Protein AF-A0A7C3W5Q7-F1 (afdb_monomer)

Foldseek 3Di:
DVVVLVVLLVVLCCQQQPFFDPDPQRNRGHNLVSVVVVPDPDDPCVSSDHHDDPDDDDLVVVCVVDVPCSPVVPPPPPPPDPDPDDDDDDDDD

Radius of gyration: 21.37 Å; Cα contacts (8 Å, |Δi|>4): 61; chains: 1; bounding box: 30×42×68 Å

Solvent-accessible surface area (backbone atoms only — not comparable to full-atom values): 6051 Å² total; per-residue (Å²): 108,74,66,57,54,53,52,52,47,48,52,32,35,40,52,19,66,67,37,63,31,86,53,90,92,29,85,55,34,16,47,48,60,42,44,40,74,75,65,55,82,74,69,74,70,62,37,66,42,76,85,74,81,87,72,90,75,61,59,82,59,39,37,77,78,34,71,84,51,56,75,65,76,60,79,82,75,78,76,82,73,84,74,78,84,82,79,86,80,89,77,87,134

Sequence (93 aa):
MRQFLKLSAHWVYVYNVLHPHSGVGMDNQPPLAVLQRLGYTGDERIALFPPVLLDDISTDLLLPCRPEAGNDLLAHYRRRINVPEATEQSHLV

Secondary structure (DSSP, 8-state):
-HHHHHHHHHHHHIIIII----STTTTT--HHHHHHHTT--S-GGGGGSS----S---HHHHHHH-TTTTT-SS--------PPP--------

Mean predicted aligned error: 13.47 Å

Structure (mmCIF, N/CA/C/O backbone):
data_AF-A0A7C3W5Q7-F1
#
_entry.id   AF-A0A7C3W5Q7-F1
#
loop_
_atom_site.group_PDB
_atom_site.id
_atom_site.type_symbol
_atom_site.label_atom_id
_atom_site.label_alt_id
_atom_site.label_comp_id
_atom_site.label_asym_id
_atom_site.label_entity_id
_atom_site.label_seq_id
_atom_site.pdbx_PDB_ins_code
_atom_site.Cartn_x
_atom_site.Cartn_y
_atom_site.Cartn_z
_atom_site.occupancy
_atom_site.B_iso_or_equiv
_atom_site.auth_seq_id
_atom_site.auth_comp_id
_atom_site.auth_asym_id
_atom_site.auth_atom_id
_atom_site.pdbx_PDB_model_num
ATOM 1 N N . MET A 1 1 ? 2.028 25.454 -0.473 1.00 78.81 1 MET A N 1
ATOM 2 C CA . MET A 1 1 ? 1.462 24.463 0.473 1.00 78.81 1 MET A CA 1
ATOM 3 C C . MET A 1 1 ? 0.316 23.638 -0.120 1.00 78.81 1 MET A C 1
ATOM 5 O O . MET A 1 1 ? 0.489 22.441 -0.276 1.00 78.81 1 MET A O 1
ATOM 9 N N . ARG A 1 2 ? -0.825 24.226 -0.522 1.00 90.81 2 ARG A N 1
ATOM 10 C CA . ARG A 1 2 ? -1.980 23.449 -1.041 1.00 90.81 2 ARG A CA 1
ATOM 11 C C . ARG A 1 2 ? -1.662 22.540 -2.237 1.00 90.81 2 ARG A C 1
ATOM 13 O O . ARG A 1 2 ? -2.131 21.412 -2.277 1.00 90.81 2 ARG A O 1
ATOM 20 N N . GLN A 1 3 ? -0.870 23.016 -3.195 1.00 95.19 3 GLN A N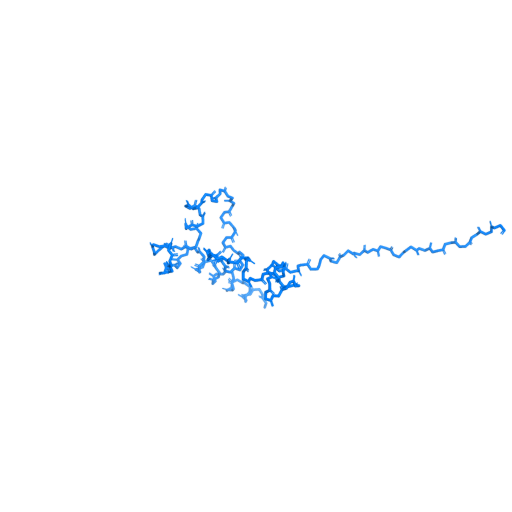 1
ATOM 21 C CA . GLN A 1 3 ? -0.507 22.217 -4.370 1.00 95.19 3 GLN A CA 1
ATOM 22 C C . GLN A 1 3 ? 0.441 21.064 -4.034 1.00 95.19 3 GLN A C 1
ATOM 24 O O . GLN A 1 3 ? 0.255 19.969 -4.546 1.00 95.19 3 GLN A O 1
ATOM 29 N N . PHE A 1 4 ? 1.382 21.293 -3.115 1.00 94.44 4 PHE A N 1
ATOM 30 C CA . PHE A 1 4 ? 2.251 20.244 -2.584 1.00 94.44 4 PHE A CA 1
ATOM 31 C C . PHE A 1 4 ? 1.422 19.113 -1.968 1.00 94.44 4 PHE A C 1
ATOM 33 O O . PHE A 1 4 ? 1.547 17.979 -2.403 1.00 94.44 4 PHE A O 1
ATOM 40 N N . LEU A 1 5 ? 0.479 19.433 -1.072 1.00 92.31 5 LEU A N 1
ATOM 41 C CA . LEU A 1 5 ? -0.387 18.424 -0.450 1.00 92.31 5 LEU A CA 1
ATOM 42 C C . LEU A 1 5 ? -1.234 17.646 -1.468 1.00 92.31 5 LEU A C 1
ATOM 44 O O . LEU A 1 5 ? -1.391 16.438 -1.331 1.00 92.31 5 LEU A O 1
ATOM 48 N N . LYS A 1 6 ? -1.750 18.316 -2.508 1.00 93.81 6 LYS A N 1
ATOM 49 C CA . LYS A 1 6 ? -2.487 17.641 -3.589 1.00 93.81 6 LYS A CA 1
ATOM 50 C C . LYS A 1 6 ? -1.604 16.653 -4.352 1.00 93.81 6 LYS A C 1
ATOM 52 O O . LYS A 1 6 ? -2.043 15.542 -4.622 1.00 93.81 6 LYS A O 1
ATOM 57 N N . LEU A 1 7 ? -0.377 17.051 -4.684 1.00 94.56 7 LEU A N 1
ATOM 58 C CA . LEU A 1 7 ? 0.578 16.186 -5.379 1.00 94.56 7 LEU A CA 1
ATOM 59 C C . LEU A 1 7 ? 1.023 15.017 -4.493 1.00 94.56 7 LEU A C 1
ATOM 61 O O . LEU A 1 7 ? 1.066 13.888 -4.969 1.00 94.56 7 LEU A O 1
ATOM 65 N N . SER A 1 8 ? 1.271 15.260 -3.203 1.00 91.62 8 SER A N 1
ATOM 66 C CA . SER A 1 8 ? 1.583 14.206 -2.233 1.00 91.62 8 SER A CA 1
ATOM 67 C C . SER A 1 8 ? 0.453 13.182 -2.127 1.00 91.62 8 SER A C 1
ATOM 69 O O . SER A 1 8 ? 0.707 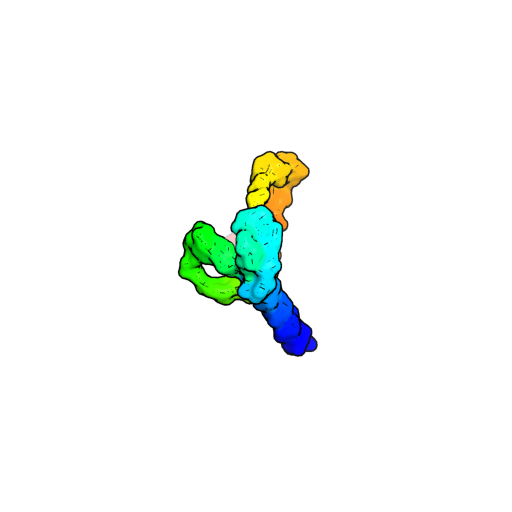11.988 -2.231 1.00 91.62 8 SER A O 1
ATOM 71 N N . ALA A 1 9 ? -0.798 13.633 -1.986 1.00 92.12 9 ALA A N 1
ATOM 72 C CA . ALA A 1 9 ? -1.953 12.737 -1.920 1.00 92.12 9 ALA A CA 1
ATOM 73 C C . ALA A 1 9 ? -2.146 11.943 -3.221 1.00 92.12 9 ALA A C 1
ATOM 75 O O . ALA A 1 9 ? -2.471 10.760 -3.180 1.00 92.12 9 ALA A O 1
ATOM 76 N N . HIS A 1 10 ? -1.901 12.570 -4.376 1.00 94.25 10 HIS A N 1
ATOM 77 C CA . HIS A 1 10 ? -1.955 11.885 -5.666 1.00 94.25 10 HIS A CA 1
ATOM 78 C C . HIS A 1 10 ? -0.898 10.782 -5.759 1.00 94.25 10 HIS A C 1
ATOM 80 O O . HIS A 1 10 ? -1.203 9.678 -6.194 1.00 94.25 10 HIS A O 1
ATOM 86 N N . TRP A 1 11 ? 0.333 11.059 -5.325 1.00 95.31 11 TRP A N 1
ATOM 87 C CA . TRP A 1 11 ? 1.404 10.065 -5.331 1.00 95.31 11 TRP A CA 1
ATOM 88 C C . TRP A 1 11 ? 1.072 8.866 -4.434 1.00 95.31 11 TRP A C 1
ATOM 90 O O . TRP A 1 11 ? 1.229 7.722 -4.850 1.00 95.31 11 TRP A O 1
ATOM 100 N N . VAL A 1 12 ? 0.531 9.130 -3.243 1.00 95.69 12 VAL A N 1
ATOM 101 C CA . VAL A 1 12 ? 0.059 8.093 -2.316 1.00 95.69 12 VAL A CA 1
ATOM 102 C C . VAL A 1 12 ? -1.058 7.247 -2.937 1.00 95.69 12 VAL A C 1
ATOM 104 O O . VAL A 1 12 ? -1.004 6.022 -2.871 1.00 95.69 12 VAL A O 1
ATOM 107 N N . TYR A 1 13 ? -2.029 7.879 -3.601 1.00 95.88 13 TYR A N 1
ATOM 108 C CA . TYR A 1 13 ? -3.092 7.166 -4.310 1.00 95.88 13 TYR A CA 1
ATOM 109 C C . TYR A 1 13 ? -2.538 6.284 -5.436 1.00 95.88 13 TYR A C 1
ATOM 111 O O . TYR A 1 13 ? -2.907 5.118 -5.545 1.00 95.88 13 TYR A O 1
ATOM 119 N N . VAL A 1 14 ? -1.612 6.811 -6.245 1.00 96.12 14 VAL A N 1
ATOM 120 C CA . VAL A 1 14 ? -0.951 6.036 -7.304 1.00 96.12 14 VAL A CA 1
ATOM 121 C C . VAL A 1 14 ? -0.264 4.811 -6.713 1.00 96.12 14 VAL A C 1
ATOM 123 O O . VAL A 1 14 ? -0.470 3.712 -7.216 1.00 96.12 14 VAL A O 1
ATOM 126 N N . TYR A 1 15 ? 0.495 4.981 -5.633 1.00 95.56 15 TYR A N 1
ATOM 127 C CA . TYR A 1 15 ? 1.195 3.886 -4.975 1.00 95.56 15 TYR A CA 1
ATOM 128 C C . TYR A 1 15 ? 0.224 2.827 -4.424 1.00 95.56 15 TYR A C 1
ATOM 130 O O . TYR A 1 15 ? 0.324 1.657 -4.775 1.00 95.56 15 TYR A O 1
ATOM 138 N N . ASN A 1 16 ? -0.753 3.228 -3.606 1.00 97.06 16 ASN A N 1
ATOM 139 C CA . ASN A 1 16 ? -1.612 2.286 -2.883 1.00 97.06 16 ASN A CA 1
ATOM 140 C C . ASN A 1 16 ? -2.725 1.657 -3.744 1.00 97.06 16 ASN A C 1
ATOM 142 O O . ASN A 1 16 ? -3.212 0.582 -3.394 1.00 97.06 16 ASN A O 1
ATOM 146 N N . VAL A 1 17 ? -3.159 2.320 -4.825 1.00 97.19 17 VAL A N 1
ATOM 147 C CA . VAL A 1 17 ? -4.371 1.937 -5.581 1.00 97.19 17 VAL A CA 1
ATOM 148 C C . VAL A 1 17 ? -4.087 1.561 -7.029 1.00 97.19 17 VAL A C 1
ATOM 150 O O . VAL A 1 17 ? -4.755 0.680 -7.558 1.00 97.19 17 VAL A O 1
ATOM 153 N N . LEU A 1 18 ? -3.130 2.214 -7.692 1.00 97.00 18 LEU A N 1
ATOM 154 C CA . LEU A 1 18 ? -2.933 2.031 -9.135 1.00 97.00 18 LEU A CA 1
ATOM 155 C C . LEU A 1 18 ? -1.695 1.211 -9.479 1.00 97.00 18 LEU A C 1
ATOM 157 O O . LEU A 1 18 ? -1.694 0.527 -10.497 1.00 97.00 18 LEU A O 1
ATOM 161 N N . HIS A 1 19 ? -0.632 1.311 -8.683 1.00 95.94 19 HIS A N 1
ATOM 162 C CA . HIS A 1 19 ? 0.660 0.738 -9.024 1.00 95.94 19 HIS A CA 1
ATOM 163 C C . HIS A 1 19 ? 0.701 -0.767 -8.712 1.00 95.94 19 HIS A C 1
ATOM 165 O O . HIS A 1 19 ? 0.555 -1.152 -7.549 1.00 95.94 19 HIS A O 1
ATOM 171 N N . PRO A 1 20 ? 0.927 -1.635 -9.712 1.00 96.06 20 PRO A N 1
ATOM 172 C CA . PRO A 1 20 ? 1.177 -3.056 -9.488 1.00 96.06 20 PRO A CA 1
ATOM 173 C C . PRO A 1 20 ? 2.455 -3.269 -8.679 1.00 96.06 20 PRO A C 1
ATOM 175 O O . PRO A 1 20 ? 3.473 -2.640 -8.963 1.00 96.06 20 PRO A O 1
ATOM 178 N N . HIS A 1 21 ? 2.427 -4.182 -7.709 1.00 94.56 21 HIS A N 1
ATOM 179 C CA . HIS A 1 21 ? 3.607 -4.531 -6.918 1.00 94.56 21 HIS A CA 1
ATOM 180 C C . HIS A 1 21 ? 3.995 -5.995 -7.132 1.00 94.56 21 HIS A C 1
ATOM 182 O O . HIS A 1 21 ? 3.150 -6.886 -7.107 1.00 94.56 21 HIS A O 1
ATOM 188 N N . SER A 1 22 ? 5.294 -6.246 -7.297 1.00 94.00 22 SER A N 1
ATOM 189 C CA . SER A 1 22 ? 5.861 -7.585 -7.508 1.00 94.00 22 SER A CA 1
ATOM 190 C C . SER A 1 22 ? 6.380 -8.241 -6.221 1.00 94.00 22 SER A C 1
ATOM 192 O O . SER A 1 22 ? 7.143 -9.203 -6.290 1.00 94.00 22 SER A O 1
ATOM 194 N N . GLY A 1 23 ? 6.040 -7.687 -5.052 1.00 89.75 23 GLY A N 1
ATOM 195 C CA . GLY A 1 23 ? 6.414 -8.247 -3.753 1.00 89.75 23 GLY A CA 1
ATOM 196 C C . GLY A 1 23 ? 5.792 -9.625 -3.508 1.00 89.75 23 GLY A C 1
ATOM 197 O O . GLY A 1 23 ? 4.835 -10.023 -4.179 1.00 89.75 23 GLY A O 1
ATOM 198 N N . VAL A 1 24 ? 6.332 -10.359 -2.534 1.00 90.62 24 VAL A N 1
ATOM 199 C CA . VAL A 1 24 ? 5.788 -11.665 -2.130 1.00 90.62 24 VAL A CA 1
ATOM 200 C C . VAL A 1 24 ? 4.321 -11.500 -1.723 1.00 90.62 24 VAL A C 1
ATOM 202 O O . VAL A 1 24 ? 3.978 -10.577 -0.994 1.00 90.62 24 VAL A O 1
ATOM 205 N N . GLY A 1 25 ? 3.445 -12.368 -2.235 1.00 90.94 25 GLY A N 1
ATOM 206 C CA . GLY A 1 25 ? 2.010 -12.325 -1.931 1.00 90.94 25 GLY A CA 1
ATOM 207 C C . GLY A 1 25 ? 1.231 -11.184 -2.597 1.00 90.94 25 GLY A C 1
ATOM 208 O O . GLY A 1 25 ? 0.029 -11.067 -2.360 1.00 90.94 25 GLY A O 1
ATOM 209 N N . MET A 1 26 ? 1.870 -10.366 -3.445 1.00 95.31 26 MET A N 1
ATOM 210 C CA . MET A 1 26 ? 1.205 -9.242 -4.114 1.00 95.31 26 MET A CA 1
ATOM 211 C C . MET A 1 26 ? 0.513 -9.625 -5.427 1.00 95.31 26 MET A C 1
ATOM 213 O O . MET A 1 26 ? -0.452 -8.975 -5.804 1.00 95.31 26 MET A O 1
ATOM 217 N N . ASP A 1 27 ? 0.973 -10.657 -6.142 1.00 95.94 27 ASP A N 1
ATOM 218 C CA . ASP A 1 27 ? 0.412 -11.109 -7.433 1.00 95.94 27 ASP A CA 1
ATOM 219 C C . ASP A 1 27 ? 0.203 -9.988 -8.475 1.00 95.94 27 ASP A C 1
ATOM 221 O O . ASP A 1 27 ? -0.794 -9.973 -9.203 1.00 95.94 27 ASP A O 1
ATOM 225 N N . ASN A 1 28 ? 1.127 -9.019 -8.540 1.00 96.81 28 ASN A N 1
ATOM 226 C CA . ASN A 1 28 ? 1.012 -7.812 -9.374 1.00 96.81 28 ASN A CA 1
ATOM 227 C C . ASN A 1 28 ? -0.239 -6.962 -9.082 1.00 96.81 28 ASN A C 1
ATOM 229 O O . ASN A 1 28 ? -0.665 -6.171 -9.923 1.00 96.81 28 ASN A O 1
ATOM 233 N N . GLN A 1 29 ? -0.832 -7.097 -7.900 1.00 97.75 29 GLN A N 1
ATOM 234 C CA . GLN A 1 29 ? -1.928 -6.253 -7.441 1.00 97.75 29 GLN A CA 1
ATOM 235 C C . GLN A 1 29 ? -1.394 -5.059 -6.635 1.00 97.75 29 GLN A C 1
ATOM 237 O O . GLN A 1 29 ? -0.301 -5.126 -6.063 1.00 97.75 29 GLN A O 1
ATOM 242 N N . PRO A 1 30 ? -2.136 -3.943 -6.594 1.00 96.81 30 PRO A N 1
ATOM 243 C CA . PRO A 1 30 ? -1.818 -2.821 -5.722 1.00 96.81 30 PRO A CA 1
ATOM 244 C C . PRO A 1 30 ? -2.117 -3.155 -4.243 1.00 96.81 30 PRO A C 1
ATOM 246 O O . PRO A 1 30 ? -2.969 -4.007 -3.967 1.00 96.81 30 PRO A O 1
ATOM 249 N N . PRO A 1 31 ? -1.482 -2.460 -3.278 1.00 96.44 31 PRO A N 1
ATOM 250 C CA . PRO A 1 31 ? -1.644 -2.709 -1.844 1.00 96.44 31 PRO A CA 1
ATOM 251 C C . PRO A 1 31 ? -3.093 -2.754 -1.368 1.00 96.44 31 PRO A C 1
ATOM 253 O O . PRO A 1 31 ? -3.452 -3.662 -0.625 1.00 96.44 31 PRO A O 1
ATOM 256 N N . LEU A 1 32 ? -3.955 -1.838 -1.823 1.00 97.00 32 LEU A N 1
ATOM 257 C CA . LEU A 1 32 ? -5.362 -1.836 -1.413 1.00 97.00 32 LEU A CA 1
ATOM 258 C C . LEU A 1 32 ? -6.090 -3.125 -1.828 1.00 97.00 32 LEU A C 1
ATOM 260 O O . LEU A 1 32 ? -6.829 -3.690 -1.025 1.00 97.00 32 LEU A O 1
ATOM 264 N N . ALA A 1 33 ? -5.854 -3.615 -3.047 1.00 97.44 33 ALA A N 1
ATOM 265 C CA . ALA A 1 33 ? -6.500 -4.828 -3.545 1.00 97.44 33 ALA A CA 1
ATOM 266 C C . ALA A 1 33 ? -6.037 -6.071 -2.772 1.00 97.44 33 ALA A C 1
ATOM 268 O O . ALA A 1 33 ? -6.848 -6.923 -2.409 1.00 97.44 33 ALA A O 1
ATOM 269 N N . VAL A 1 34 ? -4.738 -6.157 -2.466 1.00 96.88 34 VAL A N 1
ATOM 270 C CA . VAL A 1 34 ? -4.198 -7.248 -1.643 1.00 96.88 34 VAL A CA 1
ATOM 271 C C . VAL A 1 34 ? -4.750 -7.164 -0.220 1.00 96.88 34 VAL A C 1
ATOM 273 O O . VAL A 1 34 ? -5.207 -8.172 0.308 1.00 96.88 34 VAL A O 1
ATOM 276 N N . LEU A 1 35 ? -4.805 -5.972 0.378 1.00 95.44 35 LEU A N 1
ATOM 277 C CA . LEU A 1 35 ? -5.371 -5.749 1.710 1.00 95.44 35 LEU A CA 1
ATOM 278 C C . LEU A 1 35 ? -6.851 -6.173 1.790 1.00 95.44 35 LEU A C 1
ATOM 280 O O . LEU A 1 35 ? -7.255 -6.849 2.736 1.00 95.44 35 LEU A O 1
ATOM 284 N N . GLN A 1 36 ? -7.657 -5.831 0.781 1.00 96.75 36 GLN A N 1
ATOM 285 C CA . GLN A 1 36 ? -9.054 -6.270 0.674 1.00 96.75 36 GLN A CA 1
ATOM 286 C C . GLN A 1 36 ? -9.160 -7.792 0.523 1.00 96.75 36 GLN A C 1
ATOM 288 O O . GLN A 1 36 ? -9.972 -8.427 1.195 1.00 96.75 36 GLN A O 1
ATOM 293 N N . ARG A 1 37 ? -8.297 -8.401 -0.300 1.00 96.81 37 ARG A N 1
ATOM 294 C CA . ARG A 1 37 ? -8.211 -9.861 -0.459 1.00 96.81 37 ARG A CA 1
ATOM 295 C C . ARG A 1 37 ? -7.840 -10.575 0.844 1.00 96.81 37 ARG A C 1
ATOM 297 O O . ARG A 1 37 ? -8.321 -11.679 1.078 1.00 96.81 37 ARG A O 1
ATOM 304 N N . LEU A 1 38 ? -7.034 -9.942 1.694 1.00 94.50 38 LEU A N 1
ATOM 305 C CA . LEU A 1 38 ? -6.695 -10.425 3.037 1.00 94.50 38 LEU A CA 1
ATOM 306 C C . LEU A 1 38 ? -7.836 -10.240 4.059 1.00 94.50 38 LEU A C 1
ATOM 308 O O . LEU A 1 38 ? -7.703 -10.666 5.203 1.00 94.50 38 LEU A O 1
ATOM 312 N N . GLY A 1 39 ? -8.968 -9.647 3.661 1.00 96.19 39 GLY A N 1
ATOM 313 C CA . GLY A 1 39 ? -10.180 -9.549 4.477 1.00 96.19 39 GLY A CA 1
ATOM 314 C C . GLY A 1 39 ? -10.474 -8.157 5.038 1.00 96.19 39 GLY A C 1
ATOM 315 O O . GLY A 1 39 ? -11.388 -8.013 5.851 1.00 96.19 39 GLY A O 1
ATOM 316 N N . TYR A 1 40 ? -9.742 -7.118 4.625 1.00 95.06 40 TYR A N 1
ATOM 317 C CA . TYR A 1 40 ? -10.093 -5.749 4.998 1.00 95.06 40 TYR A CA 1
ATOM 318 C C . TYR A 1 40 ? -11.409 -5.315 4.339 1.00 95.06 40 TYR A C 1
ATOM 320 O O . TYR A 1 40 ?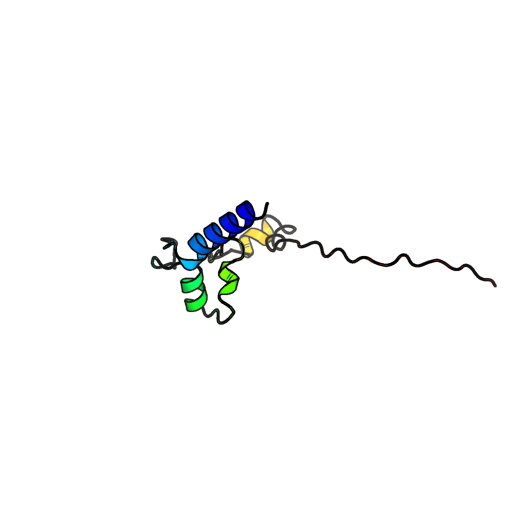 -11.523 -5.264 3.117 1.00 95.06 40 TYR A O 1
ATOM 328 N N . THR A 1 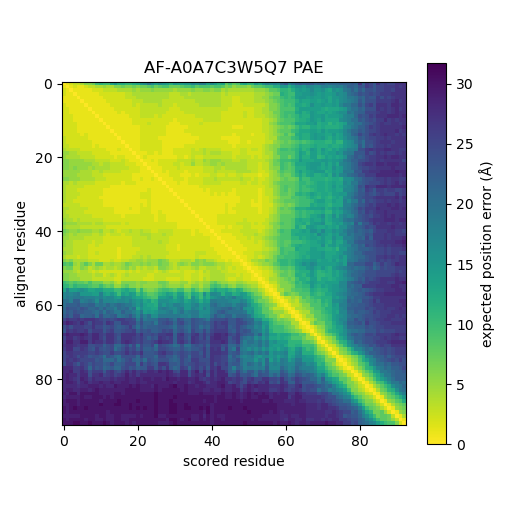41 ? -12.394 -4.954 5.163 1.00 96.69 41 THR A N 1
ATOM 329 C CA . THR A 1 41 ? -13.744 -4.523 4.740 1.00 96.69 41 THR A CA 1
ATOM 330 C C . THR A 1 41 ? -14.037 -3.056 5.061 1.00 96.69 41 THR A C 1
ATOM 332 O O . THR A 1 41 ? -15.174 -2.602 4.944 1.00 96.69 41 THR A O 1
ATOM 335 N N . GLY A 1 42 ? -13.021 -2.314 5.508 1.00 94.94 42 GLY A N 1
ATOM 336 C CA . GLY A 1 42 ? -13.151 -0.900 5.833 1.00 94.94 42 GLY A CA 1
ATOM 337 C C . GLY A 1 42 ? -13.157 0.003 4.599 1.00 94.94 42 GLY A C 1
ATOM 338 O O . GLY A 1 42 ? -13.216 -0.439 3.454 1.00 94.94 42 GLY A O 1
ATOM 339 N N . ASP A 1 43 ? -13.093 1.305 4.853 1.00 95.69 43 ASP A N 1
ATOM 340 C CA . ASP A 1 43 ? -13.172 2.330 3.818 1.00 95.69 43 ASP A CA 1
ATOM 341 C C . ASP A 1 43 ? -11.892 2.400 2.966 1.00 95.69 43 ASP A C 1
ATOM 343 O O . ASP A 1 43 ? -10.779 2.472 3.491 1.00 95.69 43 ASP A O 1
ATOM 347 N N . GLU A 1 44 ? -12.048 2.465 1.642 1.00 94.50 44 GLU A N 1
ATOM 348 C CA . GLU A 1 44 ? -10.941 2.571 0.680 1.00 94.50 44 GLU A CA 1
ATOM 349 C C . GLU A 1 44 ? -10.077 3.823 0.878 1.00 94.50 44 GLU A C 1
ATOM 351 O O . GLU A 1 44 ? -8.918 3.855 0.461 1.00 94.50 44 GLU A O 1
ATOM 356 N N . ARG A 1 45 ? -10.588 4.843 1.584 1.00 94.12 45 ARG A N 1
ATOM 357 C CA . ARG A 1 45 ? -9.816 6.019 2.009 1.00 94.12 45 ARG A CA 1
ATOM 358 C C . ARG A 1 45 ? -8.596 5.666 2.858 1.00 94.12 45 ARG A C 1
ATOM 360 O O . ARG A 1 45 ? -7.720 6.520 2.991 1.00 94.12 45 ARG A O 1
ATOM 367 N N . ILE A 1 46 ? -8.479 4.440 3.378 1.00 92.81 46 ILE A N 1
ATOM 368 C CA . ILE A 1 46 ? -7.228 3.953 3.975 1.00 92.81 46 ILE A CA 1
ATOM 369 C C . ILE A 1 46 ? -6.038 4.078 3.008 1.00 92.81 46 ILE A C 1
ATOM 371 O O . ILE A 1 46 ? -4.927 4.376 3.431 1.00 92.81 46 ILE A O 1
ATOM 375 N N . ALA A 1 47 ? -6.274 3.978 1.698 1.00 92.50 47 ALA A N 1
ATOM 376 C CA . ALA A 1 47 ? -5.246 4.143 0.678 1.00 92.50 47 ALA A CA 1
ATOM 377 C C . ALA A 1 47 ? -4.758 5.596 0.507 1.00 92.50 47 ALA A C 1
ATOM 379 O O . ALA A 1 47 ? -3.814 5.825 -0.245 1.00 92.50 47 ALA A O 1
ATOM 380 N N . LEU A 1 48 ? -5.372 6.577 1.184 1.00 92.44 48 LEU A N 1
ATOM 381 C CA . LEU A 1 48 ? -4.901 7.970 1.235 1.00 92.44 48 LEU A CA 1
ATOM 382 C C . LEU A 1 48 ? -3.934 8.237 2.399 1.00 92.44 48 LEU A C 1
ATOM 384 O O . LEU A 1 48 ? -3.366 9.328 2.484 1.00 92.44 48 LEU A O 1
ATOM 388 N N . PHE A 1 49 ? -3.759 7.270 3.301 1.00 88.19 49 PHE A N 1
ATOM 389 C CA . PHE A 1 49 ? -2.729 7.317 4.335 1.00 88.19 49 PHE A CA 1
ATOM 390 C C . PHE A 1 49 ? -1.353 7.010 3.727 1.00 88.19 49 PHE A C 1
ATOM 392 O O . PHE A 1 49 ? -1.285 6.540 2.589 1.00 88.19 49 PHE A O 1
ATOM 399 N N . PRO A 1 50 ? -0.246 7.291 4.445 1.00 86.19 50 PRO A N 1
ATOM 400 C CA . PRO A 1 50 ? 1.093 6.897 4.008 1.00 86.19 50 PRO A CA 1
ATOM 401 C C . PRO A 1 50 ? 1.162 5.437 3.513 1.00 86.19 50 PRO A C 1
ATOM 403 O O . PRO A 1 50 ? 0.283 4.649 3.864 1.00 86.19 50 PRO A O 1
ATOM 406 N N . PRO A 1 51 ? 2.180 5.082 2.703 1.00 88.62 51 PRO A N 1
ATOM 407 C CA . PRO A 1 51 ? 2.281 3.786 2.027 1.00 88.62 51 PRO A CA 1
ATOM 408 C C . PRO A 1 51 ? 1.839 2.594 2.884 1.00 88.62 51 PRO A C 1
ATOM 410 O O . PRO A 1 51 ? 2.346 2.399 3.989 1.00 88.62 51 PRO A O 1
ATOM 413 N N . VAL A 1 52 ? 0.885 1.814 2.368 1.00 86.31 52 VAL A N 1
ATOM 414 C CA . VAL A 1 52 ? 0.376 0.614 3.039 1.00 86.31 52 VAL A CA 1
ATOM 415 C C . VAL A 1 52 ? 1.399 -0.503 2.872 1.00 86.31 52 VAL A C 1
ATOM 417 O O . VAL A 1 52 ? 1.690 -0.916 1.750 1.00 86.31 52 VAL A O 1
ATOM 420 N N . LEU A 1 53 ? 1.928 -0.991 3.992 1.00 88.00 53 LEU A N 1
ATOM 421 C CA . LEU A 1 53 ? 2.867 -2.108 4.036 1.00 88.00 53 LEU A CA 1
ATOM 422 C C . LEU A 1 53 ? 2.119 -3.378 4.444 1.00 88.00 53 LEU A C 1
ATOM 424 O O . LEU A 1 53 ? 1.375 -3.364 5.424 1.00 88.00 53 LEU A O 1
ATOM 428 N N . LEU A 1 54 ? 2.315 -4.455 3.684 1.00 88.25 54 LEU A N 1
ATOM 429 C CA . LEU A 1 54 ? 1.683 -5.763 3.904 1.00 88.25 54 LEU A CA 1
ATOM 430 C C . LEU A 1 54 ? 2.713 -6.861 4.209 1.00 88.25 54 LEU A 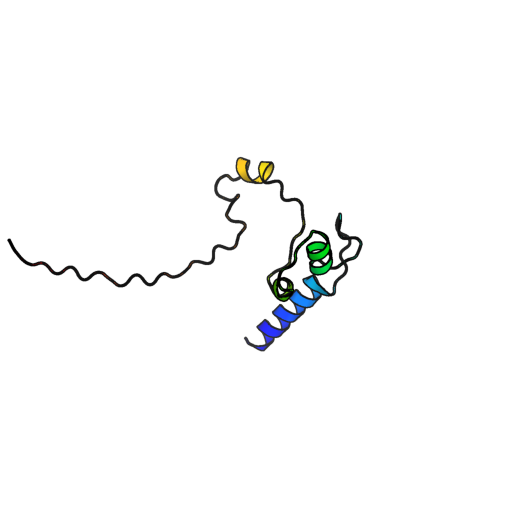C 1
ATOM 432 O O . LEU A 1 54 ? 2.410 -8.042 4.075 1.00 88.25 54 LEU A O 1
ATOM 436 N N . ASP A 1 55 ? 3.931 -6.470 4.583 1.00 82.44 55 ASP A N 1
ATOM 437 C CA . ASP A 1 55 ? 5.007 -7.403 4.904 1.00 82.44 55 ASP A CA 1
ATOM 438 C C . ASP A 1 55 ? 4.766 -8.090 6.253 1.00 82.44 55 ASP A C 1
ATOM 440 O O . ASP A 1 55 ? 4.255 -7.483 7.200 1.00 82.44 55 ASP A O 1
ATOM 444 N N . ASP A 1 56 ? 5.212 -9.342 6.363 1.00 76.12 56 ASP A N 1
ATOM 445 C CA . ASP A 1 56 ? 5.267 -10.049 7.638 1.00 76.12 56 ASP A CA 1
ATOM 446 C C . ASP A 1 56 ? 6.304 -9.377 8.547 1.00 76.12 56 ASP A C 1
ATOM 448 O O . ASP A 1 56 ? 7.519 -9.557 8.416 1.00 76.12 56 ASP A O 1
ATOM 452 N N . ILE A 1 57 ? 5.824 -8.578 9.497 1.00 69.75 57 ILE A N 1
ATOM 453 C CA . ILE A 1 57 ? 6.676 -7.964 10.510 1.00 69.75 57 ILE A CA 1
ATOM 454 C C . ILE A 1 57 ? 6.872 -8.973 11.644 1.00 69.75 57 ILE A C 1
ATOM 456 O O . ILE A 1 57 ? 5.977 -9.202 12.455 1.00 69.75 57 ILE A O 1
ATOM 460 N N . SER A 1 58 ? 8.071 -9.554 11.731 1.00 62.88 58 SER A N 1
ATOM 461 C CA . SER A 1 58 ? 8.446 -10.436 12.841 1.00 62.88 58 SER A CA 1
ATOM 462 C C . SER A 1 58 ? 8.587 -9.638 14.139 1.00 62.88 58 SER A C 1
ATOM 464 O O . SER A 1 58 ? 9.665 -9.131 14.470 1.00 62.88 58 SER A O 1
ATOM 466 N N . THR A 1 59 ? 7.507 -9.559 14.914 1.00 62.66 59 THR A N 1
ATOM 467 C CA . THR A 1 59 ? 7.506 -8.964 16.259 1.00 62.66 59 THR A CA 1
ATOM 468 C C . THR A 1 59 ? 8.541 -9.621 17.170 1.00 62.66 59 THR A C 1
ATOM 470 O O . THR A 1 59 ? 9.169 -8.938 17.975 1.00 62.66 59 THR A O 1
ATOM 473 N N . ASP A 1 60 ? 8.807 -10.913 16.968 1.00 61.44 60 ASP A N 1
ATOM 474 C CA . ASP A 1 60 ? 9.766 -11.704 17.747 1.00 61.44 60 ASP A CA 1
ATOM 475 C C . ASP A 1 60 ? 11.229 -11.317 17.499 1.00 61.44 60 ASP A C 1
ATOM 477 O O . ASP A 1 60 ? 12.090 -11.630 18.311 1.00 61.44 60 ASP A O 1
ATOM 481 N N . LEU A 1 61 ? 11.529 -10.619 16.398 1.00 59.78 61 LEU A N 1
ATOM 482 C CA . LEU A 1 61 ? 12.865 -10.070 16.129 1.00 59.78 61 LEU A CA 1
ATOM 483 C C . LEU A 1 61 ? 12.959 -8.606 16.568 1.00 59.78 61 LEU A C 1
ATOM 485 O O . LEU A 1 61 ? 14.004 -8.158 17.034 1.00 59.78 61 LEU A O 1
ATOM 489 N N . LEU A 1 62 ? 11.862 -7.855 16.454 1.00 58.88 62 LEU A N 1
ATOM 490 C CA . LEU A 1 62 ? 11.837 -6.436 16.801 1.00 58.88 62 LEU A CA 1
ATOM 491 C C . LEU A 1 62 ? 11.806 -6.191 18.313 1.00 58.88 62 LEU A C 1
ATOM 493 O O . LEU A 1 62 ? 12.519 -5.312 18.797 1.00 58.88 62 LEU A O 1
ATOM 497 N N . LEU A 1 63 ? 11.032 -6.980 19.064 1.00 59.06 63 LEU A N 1
ATOM 498 C CA . LEU A 1 63 ? 10.879 -6.820 20.513 1.00 59.06 63 LEU A CA 1
ATOM 499 C C . LEU A 1 63 ? 12.169 -7.127 21.302 1.00 59.06 63 LEU A C 1
ATOM 501 O O . LEU A 1 63 ? 12.472 -6.366 22.218 1.00 59.06 63 LEU A O 1
ATOM 505 N N . PRO A 1 64 ? 12.977 -8.157 20.970 1.00 62.47 64 PRO A N 1
ATOM 506 C CA . PRO A 1 64 ? 14.229 -8.414 21.687 1.00 62.47 64 PRO A CA 1
ATOM 507 C C . PRO A 1 64 ? 15.373 -7.487 21.271 1.00 62.47 64 PRO A C 1
ATOM 509 O O . PRO A 1 64 ? 16.218 -7.154 22.098 1.00 62.47 64 PRO A O 1
ATOM 512 N N . CYS A 1 65 ? 15.432 -7.068 20.000 1.00 58.47 65 CYS A N 1
ATOM 513 C CA . CYS A 1 65 ? 16.509 -6.202 19.518 1.00 58.47 65 CYS A CA 1
ATOM 514 C C . CYS A 1 65 ? 16.322 -4.735 19.924 1.00 58.47 65 CYS A C 1
ATOM 516 O O . CYS A 1 65 ? 17.321 -4.022 20.036 1.00 58.47 65 CYS A O 1
ATOM 518 N N . ARG A 1 66 ? 15.076 -4.282 20.139 1.00 55.41 66 ARG A N 1
ATOM 519 C CA . ARG A 1 66 ? 14.738 -2.964 20.703 1.00 55.41 66 ARG A CA 1
ATOM 520 C C . ARG A 1 66 ? 13.421 -3.017 21.496 1.00 55.41 66 ARG A C 1
ATOM 522 O O . ARG A 1 66 ? 12.365 -2.695 20.940 1.00 55.41 66 ARG A O 1
ATOM 529 N N . PRO A 1 67 ? 13.478 -3.357 22.795 1.00 55.84 67 PRO A N 1
ATOM 530 C CA . PRO A 1 67 ? 12.300 -3.457 23.661 1.00 55.84 67 PRO A CA 1
ATOM 531 C C . PRO A 1 67 ? 11.480 -2.164 23.724 1.00 55.84 67 PRO A C 1
ATOM 533 O O . PRO A 1 67 ? 10.262 -2.204 23.877 1.00 55.84 67 PRO A O 1
ATOM 536 N N . GLU A 1 68 ? 12.131 -1.010 23.562 1.00 56.62 68 GLU A N 1
ATOM 537 C CA . GLU A 1 68 ? 11.498 0.310 23.607 1.00 56.62 68 GLU A CA 1
ATOM 538 C C . GLU A 1 68 ? 10.906 0.739 22.253 1.00 56.62 68 GLU A C 1
ATOM 540 O O . GLU A 1 68 ? 10.063 1.630 22.218 1.00 56.62 68 GLU A O 1
ATOM 545 N N . ALA A 1 69 ? 11.330 0.120 21.142 1.00 52.34 69 ALA A N 1
ATOM 546 C CA . ALA A 1 69 ? 10.966 0.536 19.782 1.00 52.34 69 ALA A CA 1
ATOM 547 C C . ALA A 1 69 ? 9.933 -0.375 19.102 1.00 52.34 69 ALA A C 1
ATOM 549 O O . ALA A 1 69 ? 9.359 0.010 18.086 1.00 52.34 69 ALA A O 1
ATOM 550 N N . GLY A 1 70 ? 9.659 -1.567 19.648 1.00 47.84 70 GLY A N 1
ATOM 551 C CA . GLY A 1 70 ? 8.705 -2.513 19.053 1.00 47.84 70 GLY A CA 1
ATOM 552 C C . GLY A 1 70 ? 7.269 -1.979 18.939 1.00 47.84 70 GLY A C 1
ATOM 553 O O . GLY A 1 70 ? 6.518 -2.431 18.080 1.00 47.84 70 GLY A O 1
ATOM 554 N N . ASN A 1 71 ? 6.905 -0.982 19.754 1.00 47.81 71 ASN A N 1
ATOM 555 C CA . ASN A 1 71 ? 5.590 -0.329 19.740 1.00 47.81 71 ASN A CA 1
ATOM 556 C C . ASN A 1 71 ? 5.627 1.118 19.192 1.00 47.81 71 ASN A C 1
ATOM 558 O O . ASN A 1 71 ? 4.602 1.797 19.183 1.00 47.81 71 ASN A O 1
ATOM 562 N N . ASP A 1 72 ? 6.793 1.586 18.729 1.00 50.47 72 ASP A N 1
ATOM 563 C CA . ASP A 1 72 ? 7.033 2.927 18.153 1.00 50.47 72 ASP A CA 1
ATOM 564 C C . ASP A 1 72 ? 7.108 2.872 16.607 1.00 50.47 72 ASP A C 1
ATOM 566 O O . ASP A 1 72 ? 7.780 3.653 15.940 1.00 50.47 72 ASP A O 1
ATOM 570 N N . LEU A 1 73 ? 6.434 1.888 15.999 1.00 51.56 73 LEU A N 1
ATOM 571 C CA . LEU A 1 73 ? 6.182 1.840 14.549 1.00 51.56 73 LEU A CA 1
ATOM 572 C C . LEU A 1 73 ? 4.819 2.448 14.184 1.00 51.56 73 LEU A C 1
ATOM 574 O O . LEU A 1 73 ? 4.572 2.804 13.031 1.00 51.56 73 LEU A O 1
ATOM 578 N N . LEU A 1 74 ? 3.933 2.610 15.170 1.00 49.44 74 LEU A N 1
ATOM 579 C CA . LEU A 1 74 ? 2.693 3.362 15.034 1.00 49.44 74 LEU A CA 1
ATOM 580 C C . LEU A 1 74 ? 3.000 4.823 15.349 1.00 49.44 74 LEU A C 1
ATOM 582 O O . LEU A 1 74 ? 3.165 5.180 16.512 1.00 49.44 74 LEU A O 1
ATOM 586 N N . ALA A 1 75 ? 3.085 5.652 14.306 1.00 45.69 75 ALA A N 1
ATOM 587 C CA . ALA A 1 75 ? 3.325 7.090 14.395 1.00 45.69 75 ALA A CA 1
ATOM 588 C C . ALA A 1 75 ? 2.726 7.713 15.673 1.00 45.69 75 ALA A C 1
ATOM 590 O O . ALA A 1 75 ? 1.504 7.782 15.840 1.00 45.69 75 ALA A O 1
ATOM 591 N N . HIS A 1 76 ? 3.585 8.178 16.584 1.00 49.78 76 HIS A N 1
ATOM 592 C CA . HIS A 1 76 ? 3.160 8.840 17.812 1.00 49.78 76 HIS A CA 1
ATOM 593 C C . HIS A 1 76 ? 2.542 10.214 17.503 1.00 49.78 76 HIS A C 1
ATOM 595 O O . HIS A 1 76 ? 3.199 11.257 17.569 1.00 49.78 76 HIS A O 1
ATOM 601 N N . TYR A 1 77 ? 1.242 10.252 17.203 1.00 47.91 77 TYR A N 1
ATOM 602 C CA . TYR A 1 77 ? 0.479 11.497 17.215 1.00 47.91 77 TYR A CA 1
ATOM 603 C C . TYR A 1 77 ? 0.379 11.986 18.663 1.00 47.91 77 TYR A C 1
ATOM 605 O O . TYR A 1 77 ? -0.482 11.553 19.429 1.00 47.91 77 TYR A O 1
ATOM 613 N N . ARG A 1 78 ? 1.271 12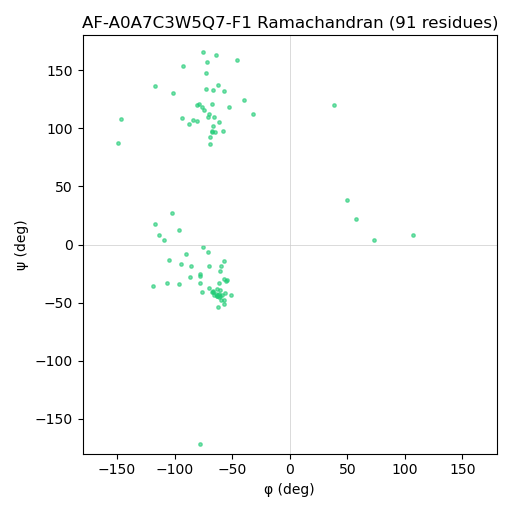.904 19.056 1.00 54.50 78 ARG A N 1
ATOM 614 C CA . ARG A 1 78 ? 1.161 13.635 20.325 1.00 54.50 78 ARG A CA 1
ATOM 615 C C . ARG A 1 78 ? -0.175 14.378 20.348 1.00 54.50 78 ARG A C 1
ATOM 617 O O . ARG A 1 78 ? -0.295 15.476 19.807 1.00 54.50 78 ARG A O 1
ATOM 624 N N . ARG A 1 79 ? -1.184 13.796 21.000 1.00 54.69 79 ARG A N 1
ATOM 625 C CA . ARG A 1 79 ? -2.399 14.517 21.378 1.00 54.69 79 ARG A CA 1
ATOM 626 C C . ARG A 1 79 ? -1.960 15.632 22.326 1.00 54.69 79 ARG A C 1
ATOM 628 O O . ARG A 1 79 ? -1.617 15.359 23.473 1.00 54.69 79 ARG A O 1
ATOM 635 N N . ARG A 1 80 ? -1.933 16.884 21.857 1.00 56.19 80 ARG A N 1
ATOM 636 C CA . ARG A 1 80 ? -1.853 18.038 22.761 1.00 56.19 80 ARG A CA 1
ATOM 637 C C . ARG A 1 80 ? -3.142 18.052 23.571 1.00 56.19 80 ARG A C 1
ATOM 639 O O . ARG A 1 80 ? -4.175 18.499 23.084 1.00 56.19 80 ARG A O 1
ATOM 646 N N . ILE A 1 81 ? -3.095 17.501 24.776 1.00 52.47 81 ILE A N 1
ATOM 647 C CA . ILE A 1 81 ? -4.134 17.739 25.767 1.00 52.47 81 ILE A CA 1
ATOM 648 C C . ILE A 1 81 ? -3.789 19.094 26.376 1.00 52.47 81 ILE A C 1
ATOM 650 O O . ILE A 1 81 ? -2.806 19.211 27.103 1.00 52.47 81 ILE A O 1
ATOM 654 N N . ASN A 1 82 ? -4.551 20.129 26.024 1.00 53.16 82 ASN A N 1
ATOM 655 C CA . ASN A 1 82 ? -4.550 21.361 26.802 1.00 53.16 82 ASN A CA 1
ATOM 656 C C . ASN A 1 82 ? -5.181 21.015 28.153 1.00 53.16 82 ASN A C 1
ATOM 658 O O . ASN A 1 82 ? -6.403 20.921 28.255 1.00 53.16 82 ASN A O 1
ATOM 662 N N . VAL A 1 83 ? -4.353 20.754 29.161 1.00 53.75 83 VAL A N 1
ATOM 663 C CA . VAL A 1 83 ? -4.816 20.681 30.547 1.00 53.75 83 VAL A CA 1
ATOM 664 C C . VAL A 1 83 ? -4.967 22.128 31.024 1.00 53.75 83 VAL A C 1
ATOM 666 O O . VAL A 1 83 ? -3.989 22.872 30.939 1.00 53.75 83 VAL A O 1
ATOM 6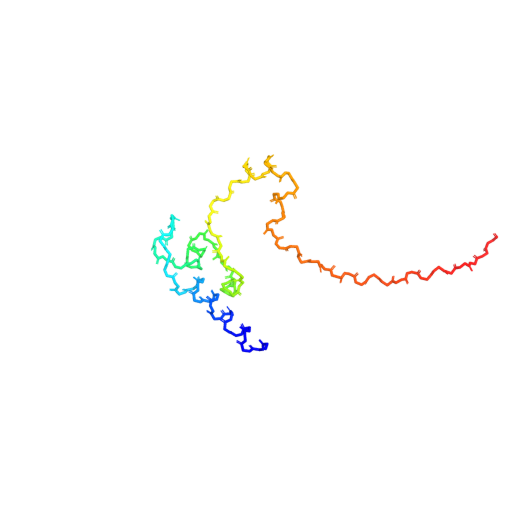69 N N . PRO A 1 84 ? -6.159 22.574 31.455 1.00 52.22 84 PRO A N 1
ATOM 670 C CA . PRO A 1 84 ? -6.298 23.899 32.040 1.00 52.22 84 PRO A CA 1
ATOM 671 C C . PRO A 1 84 ? -5.548 23.949 33.376 1.00 52.22 84 PRO A C 1
ATOM 673 O O . PRO A 1 84 ? -5.672 23.034 34.191 1.00 52.22 84 PRO A O 1
ATOM 676 N N . GLU A 1 85 ? -4.753 25.004 33.571 1.00 48.00 85 GLU A N 1
ATOM 677 C CA . GLU A 1 85 ? -4.048 25.298 34.823 1.00 48.00 85 GLU A CA 1
ATOM 678 C C . GLU A 1 85 ? -5.035 25.298 35.995 1.00 48.00 85 GLU A C 1
ATOM 680 O O . GLU A 1 85 ? -5.974 26.095 36.040 1.00 48.00 85 GLU A O 1
ATOM 685 N N . ALA A 1 86 ? -4.822 24.394 36.952 1.00 46.38 86 ALA A N 1
ATOM 686 C CA . ALA A 1 86 ? -5.532 24.424 38.217 1.00 46.38 86 ALA A CA 1
ATOM 687 C C . ALA A 1 86 ? -5.038 25.634 39.021 1.00 46.38 86 ALA A C 1
ATOM 689 O O . ALA A 1 86 ? -3.882 25.695 39.434 1.00 46.38 86 ALA A O 1
ATOM 690 N N . THR A 1 87 ? -5.919 26.611 39.218 1.00 46.72 87 THR A N 1
ATOM 691 C CA . THR A 1 87 ? -5.700 27.739 40.123 1.00 46.72 87 THR A CA 1
ATOM 692 C C . THR A 1 87 ? -5.763 27.231 41.564 1.00 46.72 87 THR A C 1
ATOM 694 O O . THR A 1 87 ? -6.838 26.870 42.044 1.00 46.72 87 THR A O 1
ATOM 697 N N . GLU A 1 88 ? -4.628 27.192 42.263 1.00 40.66 88 GLU A N 1
ATOM 698 C CA . GLU A 1 88 ? -4.605 27.006 43.716 1.00 40.66 88 GLU A CA 1
ATOM 699 C C . GLU A 1 88 ? -5.250 28.226 44.390 1.00 40.66 88 GLU A C 1
ATOM 701 O O . GLU A 1 88 ? -4.704 29.329 44.378 1.00 40.66 88 GLU A O 1
ATOM 706 N N . GLN A 1 89 ? -6.434 28.033 44.973 1.00 39.97 89 GLN A N 1
ATOM 707 C CA . GLN A 1 89 ? -7.002 28.955 45.952 1.00 39.97 89 GLN A CA 1
ATOM 708 C C . GLN A 1 89 ? -6.623 28.469 47.350 1.00 39.97 89 GLN A C 1
ATOM 710 O O . GLN A 1 89 ? -7.128 27.462 47.842 1.00 39.97 89 GLN A O 1
ATOM 715 N N . SER A 1 90 ? -5.722 29.204 47.990 1.00 41.41 90 SER A N 1
ATOM 716 C CA . SER A 1 90 ? -5.418 29.116 49.411 1.00 41.41 90 SER A CA 1
ATOM 717 C C . SER A 1 90 ? -6.541 29.764 50.224 1.00 41.41 90 SER A C 1
ATOM 719 O O . SER A 1 90 ? -6.753 30.96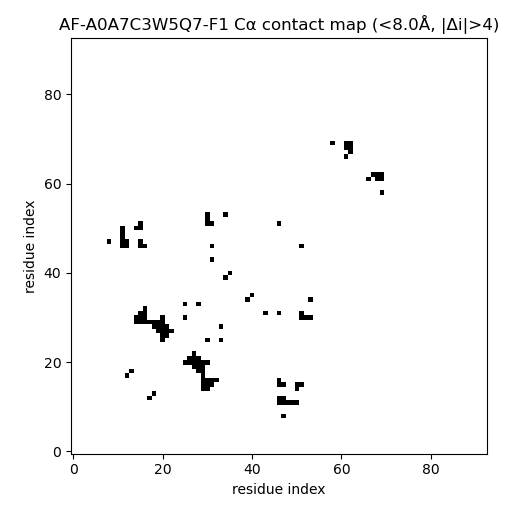9 50.135 1.00 41.41 90 SER A O 1
ATOM 721 N N . HIS A 1 91 ? -7.249 28.984 51.046 1.00 36.47 91 HIS A N 1
ATOM 722 C CA . HIS A 1 91 ? -8.097 29.509 52.120 1.00 36.47 91 HIS A CA 1
ATOM 723 C C . HIS A 1 91 ? -8.104 28.562 53.337 1.00 36.47 91 HIS A C 1
ATOM 725 O O . HIS A 1 91 ? -8.680 27.482 53.289 1.00 36.47 91 HIS A O 1
ATOM 731 N N . LEU A 1 92 ? -7.423 29.033 54.392 1.00 38.84 92 LEU A N 1
ATOM 732 C CA . LEU A 1 92 ? -7.664 28.898 55.840 1.00 38.84 92 LEU A CA 1
ATOM 733 C C . LEU A 1 92 ? -8.194 27.576 56.429 1.00 38.84 92 LEU A C 1
ATOM 735 O O . LEU A 1 92 ? -9.364 27.255 56.244 1.00 38.84 92 LEU A O 1
ATOM 739 N N . VAL A 1 93 ? -7.398 26.991 57.339 1.00 36.75 93 VAL A N 1
ATOM 740 C CA . VAL A 1 93 ? -7.705 26.925 58.790 1.00 36.75 93 VAL A CA 1
ATOM 741 C C 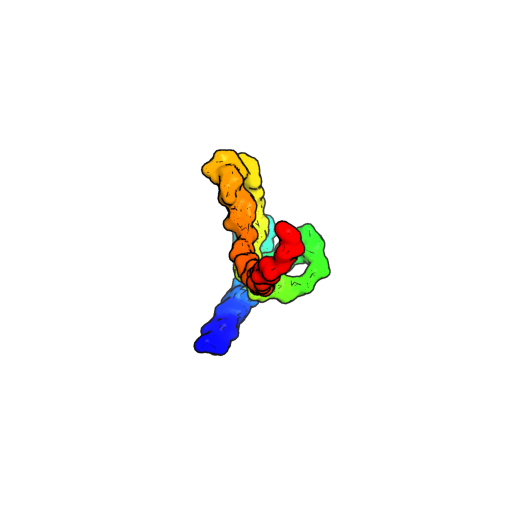. VAL A 1 93 ? -6.417 27.161 59.575 1.00 36.75 93 VAL A C 1
ATOM 743 O O . VAL A 1 93 ? -5.391 26.563 59.184 1.00 36.75 93 VAL A O 1
#

pLDDT: mean 76.78, std 21.15, range [36.47, 97.75]

Nearest PDB structures (foldseek):
  6hek-assembly1_C  TM=2.657E-01  e=2.246E+00  Homo sapiens
  6h4i-assembly1_C-2  TM=2.679E-01  e=4.280E+00  Homo sapiens